Protein AF-A0A6B3I509-F1 (afdb_monomer_lite)

Foldseek 3Di:
DWDQDPNDIRDPDDPVLVVPQDDPDFQDDQDLVSVVSRCVSVVHDDDDSDDPDPRPRPPDTPPPDD

Sequence (66 aa):
PSEFVDDTLRVPFDRALIKGAPDFGVGRHLSPEQELQLYRHYGLDSPPAAESGPDRDFGRLAGQEE

pLDDT: mean 75.24, std 14.67, range [45.47, 92.06]

Secondary structure (DSSP, 8-state):
--EEETTEEE-SS-HHHHHTSPP--TTSPPPHHHHHHHHHHHTPPPPS-----------S-TT---

Structure (mmCIF, N/CA/C/O backbone):
data_AF-A0A6B3I509-F1
#
_entry.id   AF-A0A6B3I509-F1
#
loop_
_atom_site.group_PDB
_atom_site.id
_atom_site.type_symbol
_atom_site.label_atom_id
_atom_site.label_alt_id
_atom_site.label_comp_id
_atom_site.label_asym_id
_atom_site.label_entity_id
_atom_site.label_seq_id
_atom_site.pdbx_PDB_ins_code
_atom_site.Cartn_x
_atom_site.Cartn_y
_atom_site.Cartn_z
_atom_site.occupancy
_atom_site.B_iso_or_equiv
_atom_site.auth_seq_id
_atom_site.auth_comp_id
_atom_site.auth_asym_id
_atom_site.auth_atom_id
_atom_site.pdbx_PDB_model_num
ATOM 1 N N . PRO A 1 1 ? -13.530 0.269 2.443 1.00 69.56 1 PRO A N 1
ATOM 2 C CA . PRO A 1 1 ? -12.689 1.483 2.282 1.00 69.56 1 PRO A CA 1
ATOM 3 C C . PRO A 1 1 ? -11.707 1.560 3.458 1.00 69.56 1 PRO A C 1
ATOM 5 O O . PRO A 1 1 ? -12.031 1.026 4.516 1.00 69.56 1 PRO A O 1
ATOM 8 N N . SER A 1 2 ? -10.519 2.140 3.272 1.00 81.88 2 SER A N 1
ATOM 9 C CA . SER A 1 2 ? -9.590 2.423 4.377 1.00 81.88 2 SER A CA 1
ATOM 10 C C . SER A 1 2 ? -10.073 3.616 5.200 1.00 81.88 2 SER A C 1
ATOM 12 O O . SER A 1 2 ? -10.669 4.536 4.646 1.00 81.88 2 SER A O 1
ATOM 14 N N . GLU A 1 3 ? -9.802 3.609 6.501 1.00 90.50 3 GLU A N 1
ATOM 15 C CA . GLU A 1 3 ? -10.278 4.627 7.443 1.00 90.50 3 GLU A CA 1
ATOM 16 C C . GLU A 1 3 ? -9.135 5.097 8.346 1.00 90.50 3 GLU A C 1
ATOM 18 O O . GLU A 1 3 ? -8.271 4.299 8.704 1.00 90.50 3 GLU A O 1
ATOM 23 N N . PHE A 1 4 ? -9.113 6.380 8.705 1.00 91.75 4 PHE A N 1
ATOM 24 C CA . PHE A 1 4 ? -8.160 6.933 9.666 1.00 91.75 4 PHE A CA 1
ATOM 25 C C . PHE A 1 4 ? -8.870 7.136 11.009 1.00 91.75 4 PHE A C 1
ATOM 27 O O . PHE A 1 4 ? -9.815 7.920 11.087 1.00 91.75 4 PHE A O 1
ATOM 34 N N . VAL A 1 5 ? -8.453 6.404 12.044 1.00 92.06 5 VAL A N 1
ATOM 35 C CA . VAL A 1 5 ? -9.090 6.372 13.372 1.00 92.06 5 VAL A CA 1
ATOM 36 C C . VAL A 1 5 ? -8.005 6.405 14.435 1.00 92.06 5 VAL A C 1
ATOM 38 O O . VAL A 1 5 ? -7.037 5.660 14.311 1.00 92.06 5 VAL A O 1
ATOM 41 N N . ASP A 1 6 ? -8.165 7.240 15.466 1.00 88.44 6 ASP A N 1
ATOM 42 C CA . ASP A 1 6 ? -7.220 7.342 16.593 1.00 88.44 6 ASP A CA 1
ATOM 43 C C . ASP A 1 6 ? -5.753 7.429 16.121 1.00 88.44 6 ASP A C 1
ATOM 45 O O . ASP A 1 6 ? -4.906 6.607 16.476 1.00 88.44 6 ASP A O 1
ATOM 49 N N . ASP A 1 7 ? -5.472 8.389 15.234 1.00 90.94 7 ASP A N 1
ATOM 50 C CA . ASP A 1 7 ? -4.146 8.613 14.631 1.00 90.94 7 ASP A CA 1
ATOM 51 C C . ASP A 1 7 ? -3.577 7.426 13.818 1.00 90.94 7 ASP A C 1
ATOM 53 O O . ASP A 1 7 ? -2.405 7.404 13.445 1.00 90.94 7 ASP A O 1
ATOM 57 N N . THR A 1 8 ? -4.408 6.430 13.495 1.00 88.56 8 THR A N 1
ATOM 58 C CA . THR A 1 8 ? -3.993 5.191 12.827 1.00 88.56 8 THR A CA 1
ATOM 59 C C . THR A 1 8 ? -4.741 4.974 11.513 1.00 88.56 8 THR A C 1
ATOM 61 O O . THR A 1 8 ? -5.968 5.050 11.446 1.00 88.56 8 THR A O 1
ATOM 64 N N . LEU A 1 9 ? -4.009 4.620 10.449 1.00 90.69 9 LEU A N 1
ATOM 65 C CA . LEU A 1 9 ? -4.602 4.198 9.178 1.00 90.69 9 LEU A CA 1
ATOM 66 C C . LEU A 1 9 ? -5.002 2.718 9.232 1.00 90.69 9 LEU A C 1
ATOM 68 O O . LEU A 1 9 ? -4.156 1.823 9.274 1.00 90.69 9 LEU A O 1
ATOM 72 N N . ARG A 1 10 ? -6.305 2.450 9.167 1.00 88.38 10 ARG A N 1
ATOM 73 C CA . ARG A 1 10 ? -6.878 1.109 9.094 1.00 88.38 10 ARG A CA 1
ATOM 74 C C . ARG A 1 10 ? -7.166 0.732 7.648 1.00 88.38 10 ARG A C 1
ATOM 76 O O . ARG A 1 10 ? -8.010 1.321 6.974 1.00 88.38 10 ARG A O 1
ATOM 83 N N . VAL A 1 11 ? -6.476 -0.302 7.184 1.00 88.31 11 VAL A N 1
ATOM 84 C CA . VAL A 1 11 ? -6.589 -0.820 5.820 1.00 88.31 11 VAL A CA 1
ATOM 85 C C . VAL A 1 11 ? -7.386 -2.134 5.837 1.00 88.31 11 VAL A C 1
ATOM 87 O O . VAL A 1 11 ? -7.071 -3.008 6.644 1.00 88.31 11 VAL A O 1
ATOM 90 N N . PRO A 1 12 ? -8.405 -2.316 4.971 1.00 90.50 12 PRO A N 1
ATOM 91 C CA . PRO A 1 12 ? -9.268 -3.501 4.956 1.00 90.50 12 PRO A CA 1
ATOM 92 C C . PRO A 1 12 ? -8.629 -4.679 4.197 1.00 90.50 12 PRO A C 1
ATOM 94 O O . PRO A 1 12 ? -9.293 -5.356 3.418 1.00 90.50 12 PRO A O 1
ATOM 97 N N . PHE A 1 13 ? -7.333 -4.906 4.395 1.00 86.69 13 PHE A N 1
ATOM 98 C CA . PHE A 1 13 ? -6.588 -5.989 3.765 1.00 86.69 13 PHE A CA 1
ATOM 99 C C . PHE A 1 13 ? -5.801 -6.756 4.813 1.00 86.69 13 PHE A C 1
ATOM 101 O O . PHE A 1 13 ? -5.347 -6.197 5.813 1.00 86.69 13 PHE A O 1
ATOM 108 N N . ASP A 1 14 ? -5.633 -8.049 4.567 1.00 89.75 14 ASP A N 1
ATOM 109 C CA . ASP A 1 14 ? -4.871 -8.897 5.464 1.00 89.75 14 ASP A CA 1
ATOM 110 C C . ASP A 1 14 ? -3.385 -8.518 5.441 1.00 89.75 14 ASP A C 1
ATOM 112 O O . ASP A 1 14 ? -2.831 -8.135 4.403 1.00 89.75 14 ASP A O 1
ATOM 116 N N . ARG A 1 15 ? -2.697 -8.667 6.577 1.00 88.19 15 ARG A N 1
ATOM 117 C CA . ARG A 1 15 ? -1.279 -8.288 6.690 1.00 88.19 15 ARG A CA 1
ATOM 118 C C . ARG A 1 15 ? -0.408 -9.089 5.720 1.00 88.19 15 ARG A C 1
ATOM 120 O O . ARG A 1 15 ? 0.606 -8.576 5.249 1.00 88.19 15 ARG A O 1
ATOM 127 N N . ALA A 1 16 ? -0.794 -10.331 5.430 1.00 89.19 16 ALA A N 1
ATOM 128 C CA . ALA A 1 16 ? -0.115 -11.173 4.451 1.00 89.19 16 ALA A CA 1
ATOM 129 C C . ALA A 1 16 ? -0.239 -10.617 3.023 1.00 89.19 16 ALA A C 1
ATOM 131 O O . ALA A 1 16 ? 0.750 -10.614 2.295 1.00 89.19 16 ALA A O 1
ATOM 132 N N . LEU A 1 17 ? -1.410 -10.087 2.647 1.00 87.94 17 LEU A N 1
ATOM 133 C CA . LEU A 1 17 ? -1.627 -9.480 1.332 1.00 87.94 17 LEU A CA 1
ATOM 134 C C . LEU A 1 17 ? -0.787 -8.208 1.174 1.00 87.94 17 LEU A C 1
ATOM 136 O O . LEU A 1 17 ? -0.151 -8.021 0.142 1.00 87.94 17 LEU A O 1
ATOM 140 N N . ILE A 1 18 ? -0.728 -7.386 2.225 1.00 86.31 18 ILE A N 1
ATOM 141 C CA . ILE A 1 18 ? 0.062 -6.148 2.240 1.00 86.31 18 ILE A CA 1
ATOM 142 C C . ILE A 1 18 ? 1.558 -6.450 2.084 1.00 86.31 18 ILE A C 1
ATOM 144 O O . ILE A 1 18 ? 2.242 -5.829 1.280 1.00 86.31 18 ILE A O 1
ATOM 148 N N . LYS A 1 19 ? 2.071 -7.436 2.829 1.00 86.81 19 LYS A N 1
ATOM 149 C CA . LYS A 1 19 ? 3.483 -7.849 2.755 1.00 86.81 19 LYS A CA 1
ATOM 150 C C . LYS A 1 19 ? 3.846 -8.598 1.474 1.00 86.81 19 LYS A C 1
ATOM 152 O O . LYS A 1 19 ? 5.018 -8.642 1.125 1.00 86.81 19 LYS A O 1
ATOM 157 N N . GLY A 1 20 ? 2.871 -9.234 0.831 1.00 86.00 20 GLY A N 1
ATOM 158 C CA . GLY A 1 20 ? 3.049 -9.949 -0.431 1.00 86.00 20 GLY A CA 1
ATOM 159 C C . GLY A 1 20 ? 2.939 -9.054 -1.663 1.00 86.00 20 GLY A C 1
ATOM 160 O O . GLY A 1 20 ? 2.994 -9.570 -2.776 1.00 86.00 20 GLY A O 1
ATOM 161 N N . ALA A 1 21 ? 2.734 -7.747 -1.479 1.00 87.12 21 ALA A N 1
ATOM 162 C CA . ALA A 1 21 ? 2.695 -6.806 -2.582 1.00 87.12 21 ALA A CA 1
ATOM 163 C C . ALA A 1 21 ? 4.062 -6.728 -3.283 1.00 87.12 21 ALA A C 1
ATOM 165 O O . ALA A 1 21 ? 5.099 -6.878 -2.629 1.00 87.12 21 ALA A O 1
ATOM 166 N N . PRO A 1 22 ? 4.078 -6.490 -4.604 1.00 83.00 22 PRO A N 1
ATOM 167 C CA . PRO A 1 22 ? 5.319 -6.260 -5.327 1.00 83.00 22 PRO A CA 1
ATOM 168 C C . PRO A 1 22 ? 6.075 -5.061 -4.737 1.00 83.00 22 PRO A C 1
ATOM 170 O O . PRO A 1 22 ? 5.496 -3.997 -4.511 1.00 83.00 22 PRO A O 1
ATOM 173 N N . ASP A 1 23 ? 7.371 -5.251 -4.484 1.00 80.88 23 ASP A N 1
ATOM 174 C CA . ASP A 1 23 ? 8.256 -4.193 -4.004 1.00 80.88 23 ASP A CA 1
ATOM 175 C C . ASP A 1 23 ? 8.726 -3.345 -5.190 1.00 80.88 23 ASP A C 1
ATOM 177 O O . ASP A 1 23 ? 9.281 -3.859 -6.164 1.00 80.88 23 ASP A O 1
ATOM 181 N N . PHE A 1 24 ? 8.496 -2.038 -5.116 1.00 80.88 24 PHE A N 1
ATOM 182 C CA . PHE A 1 24 ? 8.939 -1.084 -6.135 1.00 80.88 24 PHE A CA 1
ATOM 183 C C . PHE A 1 24 ? 10.029 -0.143 -5.619 1.00 80.88 24 PHE A C 1
ATOM 185 O O . PHE A 1 24 ? 10.420 0.790 -6.315 1.00 80.88 24 PHE A O 1
ATOM 192 N N . GLY A 1 25 ? 10.561 -0.415 -4.426 1.00 71.31 25 GLY A N 1
ATOM 193 C CA . GLY A 1 25 ? 11.468 0.453 -3.701 1.00 71.31 25 GLY A CA 1
ATOM 194 C C . GLY A 1 25 ? 10.761 1.648 -3.068 1.00 71.31 25 GLY A C 1
ATOM 195 O O . GLY A 1 25 ? 10.043 2.404 -3.718 1.00 71.31 25 GLY A O 1
ATOM 196 N N . VAL A 1 26 ? 11.034 1.863 -1.784 1.00 68.50 26 VAL A N 1
ATOM 197 C CA . VAL A 1 26 ? 10.712 3.126 -1.115 1.00 68.50 26 VAL A CA 1
ATOM 198 C C . VAL A 1 26 ? 11.521 4.251 -1.758 1.00 68.50 26 VAL A C 1
ATOM 200 O O . VAL A 1 26 ? 12.641 4.027 -2.223 1.00 68.50 26 VAL A O 1
ATOM 203 N N . GLY A 1 27 ? 10.980 5.463 -1.804 1.00 65.69 27 GLY A N 1
ATOM 204 C CA . GLY A 1 27 ? 11.781 6.602 -2.247 1.00 65.69 27 GLY A CA 1
ATOM 205 C C . GLY A 1 27 ? 11.635 7.003 -3.721 1.00 65.69 27 GLY A C 1
ATOM 206 O O . GLY A 1 27 ? 12.234 7.996 -4.117 1.00 65.69 27 GLY A O 1
ATOM 207 N N . ARG A 1 28 ? 10.907 6.235 -4.545 1.00 71.75 28 ARG A N 1
ATOM 208 C CA . ARG A 1 28 ? 10.819 6.467 -5.995 1.00 71.75 28 ARG A CA 1
ATOM 209 C C . ARG A 1 28 ? 9.384 6.483 -6.500 1.00 71.75 28 ARG A C 1
ATOM 211 O O . ARG A 1 28 ? 8.480 5.945 -5.866 1.00 71.75 28 ARG A O 1
ATOM 218 N N . HIS A 1 29 ? 9.211 7.073 -7.672 1.00 76.94 29 HIS A N 1
ATOM 219 C CA . HIS A 1 29 ? 7.933 7.134 -8.355 1.00 76.94 29 HIS A CA 1
ATOM 220 C C . HIS A 1 29 ? 7.522 5.771 -8.889 1.00 76.94 29 HIS A C 1
ATOM 222 O O . HIS A 1 29 ? 8.311 5.073 -9.532 1.00 76.94 29 HIS A O 1
ATOM 228 N N . LEU A 1 30 ? 6.265 5.417 -8.633 1.00 81.94 30 LEU A N 1
ATOM 229 C CA . LEU A 1 30 ? 5.631 4.292 -9.295 1.00 81.94 30 LEU A CA 1
ATOM 230 C C . LEU A 1 30 ? 5.324 4.704 -10.733 1.00 81.94 30 LEU A C 1
ATOM 232 O O . LEU A 1 30 ? 4.615 5.676 -10.978 1.00 81.94 30 LEU A O 1
ATOM 236 N N . SER A 1 31 ? 5.853 3.954 -11.693 1.00 81.88 31 SER A N 1
ATOM 237 C CA . SER A 1 31 ? 5.434 4.073 -13.087 1.00 81.88 31 SER A CA 1
ATOM 238 C C . SER A 1 31 ? 3.955 3.675 -13.216 1.00 81.88 31 SER A C 1
ATOM 240 O O . SER A 1 31 ? 3.488 2.837 -12.438 1.00 81.88 31 SER A O 1
ATOM 242 N N . PRO A 1 32 ? 3.218 4.170 -14.225 1.00 82.94 32 PRO A N 1
ATOM 243 C CA . PRO A 1 32 ? 1.803 3.826 -14.416 1.00 82.94 32 PRO A CA 1
ATOM 244 C C . PRO A 1 32 ? 1.539 2.310 -14.439 1.00 82.94 32 PRO A C 1
ATOM 246 O O . PRO A 1 32 ? 0.568 1.810 -13.875 1.00 82.94 32 PRO A O 1
ATOM 249 N N . GLU A 1 33 ? 2.454 1.541 -15.031 1.00 82.00 33 GLU A N 1
ATOM 250 C CA . GLU A 1 33 ? 2.374 0.077 -15.069 1.00 82.00 33 GLU A CA 1
ATOM 251 C C . GLU A 1 33 ? 2.580 -0.584 -13.693 1.00 82.00 33 GLU A C 1
ATOM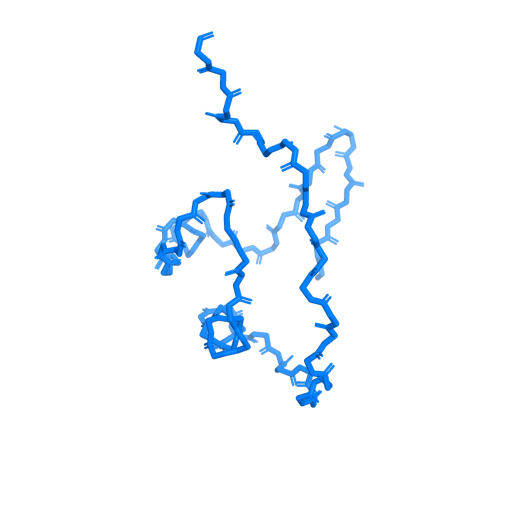 253 O O . GLU A 1 33 ? 2.030 -1.658 -13.430 1.00 82.00 33 GLU A O 1
ATOM 258 N N . GLN A 1 34 ? 3.367 0.039 -12.810 1.00 86.12 34 GLN A N 1
ATOM 259 C CA . GLN A 1 34 ? 3.602 -0.423 -11.438 1.00 86.12 34 GLN A CA 1
ATOM 260 C C . GLN A 1 34 ? 2.384 -0.141 -10.555 1.00 86.12 34 G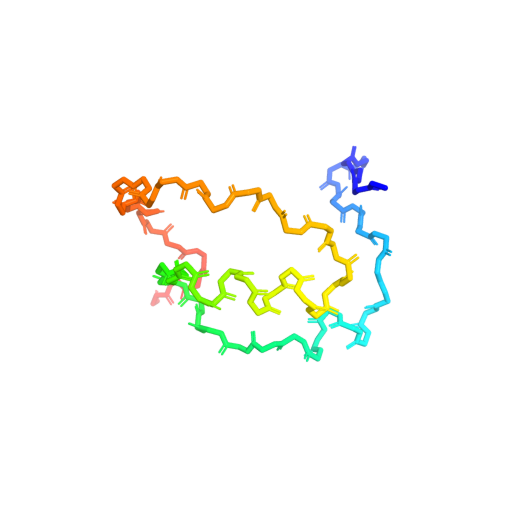LN A C 1
ATOM 262 O O . GLN A 1 34 ? 1.951 -1.020 -9.811 1.00 86.12 34 GLN A O 1
ATOM 267 N N . GLU A 1 35 ? 1.772 1.035 -10.698 1.00 84.81 35 GLU A N 1
ATOM 268 C CA . GLU A 1 35 ? 0.514 1.359 -10.020 1.00 84.81 35 GLU A CA 1
ATOM 269 C C . GLU A 1 35 ? -0.599 0.375 -10.419 1.00 84.81 35 GLU A C 1
ATOM 271 O O . GLU A 1 35 ? -1.272 -0.200 -9.561 1.00 84.81 35 GLU A O 1
ATOM 276 N N . LEU A 1 36 ? -0.722 0.068 -11.715 1.00 86.25 36 LEU A N 1
ATOM 277 C CA . LEU A 1 36 ? -1.688 -0.916 -12.204 1.00 86.25 36 LEU A CA 1
ATOM 278 C C . LEU A 1 36 ? -1.439 -2.326 -11.637 1.00 86.25 36 LEU A C 1
ATOM 280 O O . LEU A 1 36 ? -2.385 -3.077 -11.392 1.00 86.25 36 LEU A O 1
ATOM 284 N N . GLN A 1 37 ? -0.178 -2.711 -11.411 1.00 87.88 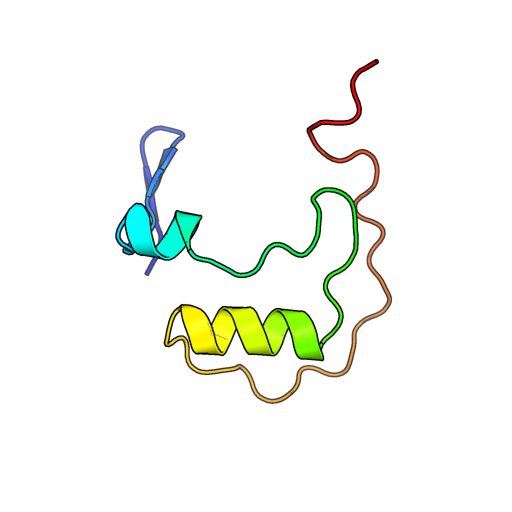37 GLN A N 1
ATOM 285 C CA . GLN A 1 37 ? 0.139 -3.965 -10.720 1.00 87.88 37 GLN A CA 1
ATOM 286 C C . GLN A 1 37 ? -0.342 -3.970 -9.267 1.00 87.88 37 GLN A C 1
ATOM 288 O O . GLN A 1 37 ? -0.872 -4.991 -8.830 1.00 87.88 37 GLN A O 1
ATOM 293 N N . LEU A 1 38 ? -0.221 -2.855 -8.541 1.00 88.44 38 LEU A N 1
ATOM 294 C CA . LEU A 1 38 ? -0.760 -2.743 -7.182 1.00 88.44 38 LEU A CA 1
ATOM 295 C C . LEU A 1 38 ? -2.283 -2.848 -7.182 1.00 88.44 38 LEU A C 1
ATOM 297 O O . LEU A 1 38 ? -2.828 -3.630 -6.405 1.00 88.44 38 LEU A O 1
ATOM 301 N N . TYR A 1 39 ? -2.974 -2.139 -8.079 1.00 87.25 39 TYR A N 1
ATOM 302 C CA . TYR A 1 39 ? -4.434 -2.240 -8.180 1.00 87.25 39 TYR A CA 1
ATOM 303 C C . TYR A 1 39 ? -4.893 -3.679 -8.428 1.00 87.25 39 TYR A C 1
ATOM 305 O O . TYR A 1 39 ? -5.773 -4.173 -7.720 1.00 87.25 39 TYR A O 1
ATOM 313 N N . ARG A 1 40 ? -4.233 -4.391 -9.354 1.00 87.75 40 ARG A N 1
ATOM 314 C CA . ARG A 1 40 ? -4.496 -5.817 -9.605 1.00 87.75 40 ARG A CA 1
ATOM 315 C C . ARG A 1 40 ? -4.249 -6.688 -8.374 1.00 87.75 40 ARG A C 1
ATOM 317 O O . ARG A 1 40 ? -5.057 -7.569 -8.098 1.00 87.75 40 ARG A O 1
ATOM 324 N N . HIS A 1 41 ? -3.166 -6.444 -7.634 1.00 88.31 41 HIS A N 1
ATOM 325 C CA . HIS A 1 41 ? -2.820 -7.206 -6.428 1.00 88.31 41 HIS A CA 1
ATOM 326 C C . HIS A 1 41 ? -3.851 -7.039 -5.306 1.00 88.31 41 HIS A C 1
ATOM 328 O O . HIS A 1 41 ? -4.193 -8.004 -4.628 1.00 88.31 41 HIS A O 1
ATOM 334 N N . TYR A 1 42 ? -4.389 -5.831 -5.134 1.00 88.44 42 TYR A N 1
ATOM 335 C CA . TYR A 1 42 ? -5.392 -5.536 -4.106 1.00 88.44 42 TYR A CA 1
ATOM 336 C C . TYR A 1 42 ? -6.843 -5.746 -4.566 1.00 88.44 42 TYR A C 1
ATOM 338 O O . TYR A 1 42 ? -7.766 -5.514 -3.785 1.00 88.44 42 TYR A O 1
ATOM 346 N N . GLY A 1 43 ? -7.065 -6.182 -5.811 1.00 86.19 43 GLY A N 1
ATOM 347 C CA . GLY A 1 43 ? -8.408 -6.355 -6.375 1.00 86.19 43 GLY A CA 1
ATOM 348 C C . GLY A 1 43 ? -9.210 -5.051 -6.431 1.00 86.19 43 GLY A C 1
ATOM 349 O O . GLY A 1 43 ? -10.436 -5.075 -6.357 1.00 86.19 43 GLY A O 1
ATOM 350 N N . LEU A 1 44 ? -8.515 -3.916 -6.499 1.00 83.62 44 LEU A N 1
ATOM 351 C CA . LEU A 1 44 ? -9.120 -2.599 -6.624 1.00 83.62 44 LEU A CA 1
ATOM 352 C C . LEU A 1 44 ? -9.440 -2.347 -8.099 1.00 83.62 44 LEU A C 1
ATOM 354 O O . LEU A 1 44 ? -8.624 -2.646 -8.974 1.00 83.62 44 LEU A O 1
ATOM 358 N N . ASP A 1 45 ? -10.620 -1.790 -8.370 1.00 74.88 45 ASP A N 1
ATOM 359 C CA . ASP A 1 45 ? -10.993 -1.379 -9.722 1.00 74.88 45 ASP A CA 1
ATOM 360 C C . ASP A 1 45 ? -10.013 -0.288 -10.175 1.00 74.88 45 ASP A C 1
ATOM 362 O O . ASP A 1 45 ? -9.880 0.748 -9.516 1.00 74.88 45 ASP A O 1
ATOM 366 N N . SER A 1 46 ? -9.250 -0.559 -11.239 1.00 63.66 46 SER A N 1
ATOM 367 C CA . SER A 1 46 ? -8.284 0.410 -11.753 1.00 63.66 46 SER A CA 1
ATOM 368 C C . SER A 1 46 ? -9.056 1.647 -12.205 1.00 63.66 46 SER A C 1
ATOM 370 O O . SER A 1 46 ? -9.940 1.507 -13.056 1.00 63.66 46 SER A O 1
ATOM 372 N N . PRO A 1 47 ? -8.716 2.859 -11.730 1.00 63.12 47 PRO A N 1
ATOM 373 C CA . PRO A 1 47 ? -9.239 4.057 -12.361 1.00 63.12 47 PRO A CA 1
ATOM 374 C C . PRO A 1 47 ? -8.892 4.013 -13.862 1.00 63.12 47 PRO A C 1
ATOM 376 O O . PRO A 1 47 ? -7.842 3.461 -14.230 1.00 63.12 47 PRO A O 1
ATOM 379 N N . PRO A 1 48 ? -9.764 4.536 -14.749 1.00 57.78 48 PRO A N 1
ATOM 380 C CA . PRO A 1 48 ? -9.428 4.671 -16.163 1.00 57.78 48 PRO A CA 1
ATOM 381 C C . PRO A 1 48 ? -8.108 5.426 -16.240 1.00 57.78 48 PRO A C 1
ATOM 383 O O . PRO A 1 48 ? -7.983 6.420 -15.529 1.00 57.78 48 PRO A O 1
ATOM 386 N N . ALA A 1 49 ? -7.149 4.911 -17.025 1.00 57.53 49 ALA A N 1
ATOM 387 C CA . ALA A 1 49 ? -5.763 5.378 -17.089 1.00 57.53 49 ALA A CA 1
ATOM 388 C C . ALA A 1 49 ? -5.698 6.903 -16.951 1.00 57.53 49 ALA A C 1
ATOM 390 O O . ALA A 1 49 ? -5.943 7.630 -17.914 1.00 57.53 49 ALA A O 1
ATOM 391 N N . ALA A 1 50 ? -5.467 7.374 -15.723 1.00 52.72 50 ALA A N 1
ATOM 392 C CA . ALA A 1 50 ? -5.384 8.791 -15.460 1.00 52.72 50 ALA A CA 1
ATOM 393 C C . ALA A 1 50 ? -4.117 9.237 -16.175 1.00 52.72 50 ALA A C 1
ATOM 395 O O . ALA A 1 50 ? -3.048 8.664 -15.961 1.00 52.72 50 ALA A O 1
ATOM 396 N N . GLU A 1 51 ? -4.287 10.172 -17.102 1.00 52.41 51 GLU A N 1
ATOM 397 C CA . GLU A 1 51 ? -3.229 10.740 -17.924 1.00 52.41 51 GLU A CA 1
ATOM 398 C C . GLU A 1 51 ? -2.032 11.018 -17.022 1.00 52.41 51 GLU A C 1
ATOM 400 O O . GLU A 1 51 ? -2.186 11.746 -16.042 1.00 52.41 51 GLU A O 1
ATOM 405 N N . SER A 1 52 ? -0.901 10.356 -17.297 1.00 54.47 52 SER A N 1
ATOM 406 C CA . SER A 1 52 ? 0.320 10.395 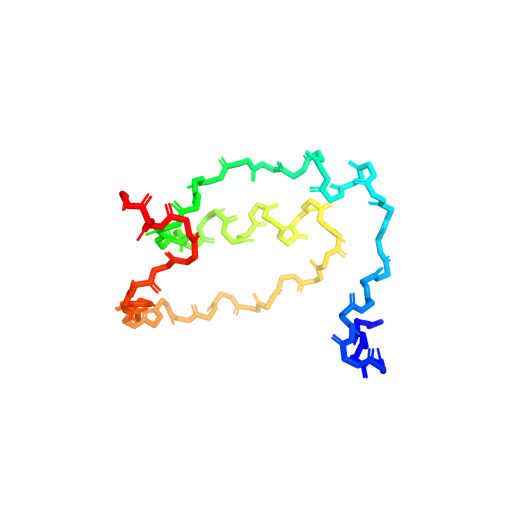-16.494 1.00 54.47 52 SER A CA 1
ATOM 407 C C . SER A 1 52 ? 0.616 11.833 -16.076 1.00 54.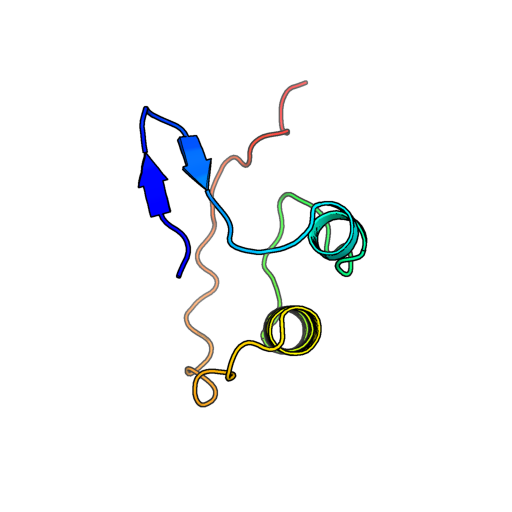47 52 SER A C 1
ATOM 409 O O . SER A 1 52 ? 1.149 12.623 -16.856 1.00 54.47 52 SER A O 1
ATOM 411 N N . GLY A 1 53 ? 0.197 12.196 -14.863 1.00 57.25 53 GLY A N 1
ATOM 412 C CA . GLY A 1 53 ? 0.443 13.518 -14.317 1.00 57.25 53 GLY A CA 1
ATOM 413 C C . GLY A 1 53 ? 1.951 13.714 -14.187 1.00 57.25 53 GLY A C 1
ATOM 414 O O . GLY A 1 53 ? 2.675 12.725 -14.044 1.00 57.25 53 GLY A O 1
ATOM 415 N N . PRO A 1 54 ? 2.450 14.960 -14.254 1.00 55.84 54 PRO A N 1
ATOM 416 C CA . PRO A 1 54 ? 3.874 15.213 -14.100 1.00 55.84 54 PRO A CA 1
ATOM 417 C C . PRO A 1 54 ? 4.377 14.565 -12.810 1.00 55.84 54 PRO A C 1
ATOM 419 O O . PRO A 1 54 ? 3.716 14.655 -11.771 1.00 55.84 54 PRO A O 1
ATOM 422 N N . ASP A 1 55 ? 5.531 13.911 -12.923 1.00 57.16 55 ASP A N 1
ATOM 423 C CA . ASP A 1 55 ? 6.262 13.248 -11.848 1.00 57.16 55 ASP A CA 1
ATOM 424 C C . ASP A 1 55 ? 6.355 14.192 -10.637 1.00 57.16 55 ASP A C 1
ATOM 426 O O . ASP A 1 55 ? 7.105 15.170 -10.626 1.00 57.16 55 ASP A O 1
ATOM 430 N N . ARG A 1 56 ? 5.469 13.995 -9.655 1.00 59.31 56 ARG A N 1
ATOM 431 C CA . ARG A 1 56 ? 5.354 14.862 -8.478 1.00 59.31 56 ARG A CA 1
ATOM 432 C C . ARG A 1 56 ? 6.432 14.495 -7.471 1.00 59.31 56 ARG A C 1
ATOM 434 O O . ARG A 1 56 ? 6.200 13.605 -6.663 1.00 59.31 56 ARG A O 1
ATOM 441 N N . ASP A 1 57 ? 7.606 15.109 -7.581 1.00 56.16 57 ASP A N 1
ATOM 442 C CA . ASP A 1 57 ? 8.738 14.840 -6.688 1.00 56.16 57 ASP A CA 1
ATOM 443 C C . ASP A 1 57 ? 8.265 14.863 -5.224 1.00 56.16 57 ASP A C 1
ATOM 445 O O . ASP A 1 57 ? 7.821 15.893 -4.708 1.00 56.16 57 ASP A O 1
ATOM 449 N N . PHE A 1 58 ? 8.270 13.694 -4.575 1.00 58.25 58 PHE A N 1
ATOM 450 C CA . PHE A 1 58 ? 7.761 13.540 -3.209 1.00 58.25 58 PHE A CA 1
ATOM 451 C C . PHE A 1 58 ? 8.756 14.054 -2.150 1.00 58.25 58 PHE A C 1
ATOM 453 O O . PHE A 1 58 ? 8.564 13.815 -0.955 1.00 58.25 58 PHE A O 1
ATOM 460 N N . GLY A 1 59 ? 9.798 14.789 -2.555 1.00 63.56 59 GLY A N 1
ATOM 461 C CA . GLY A 1 59 ? 10.803 15.342 -1.660 1.00 63.56 59 GLY A CA 1
ATOM 462 C C . GLY A 1 59 ? 11.514 14.265 -0.837 1.00 63.56 59 GLY A C 1
ATOM 463 O O . GLY A 1 59 ? 11.769 13.150 -1.295 1.00 63.56 59 GLY A O 1
ATOM 464 N N . ARG A 1 60 ? 11.866 14.597 0.412 1.00 54.62 60 ARG A N 1
ATOM 465 C CA . ARG A 1 60 ? 12.536 13.661 1.325 1.00 54.62 60 ARG A CA 1
ATOM 466 C C . ARG A 1 60 ? 11.548 12.606 1.817 1.00 54.62 60 ARG A C 1
ATOM 468 O O . ARG A 1 60 ? 10.620 12.904 2.565 1.00 54.62 60 ARG A O 1
ATOM 475 N N . LEU A 1 61 ? 11.807 11.362 1.435 1.00 55.88 61 LEU A N 1
ATOM 476 C CA . LEU A 1 61 ? 10.978 10.213 1.773 1.00 55.88 61 LEU A CA 1
ATOM 477 C C . LEU A 1 61 ? 11.449 9.562 3.080 1.00 55.88 61 LEU A C 1
ATOM 479 O O . LEU A 1 61 ? 12.643 9.539 3.390 1.00 55.88 61 LEU A O 1
ATOM 483 N N . ALA A 1 62 ? 10.491 9.054 3.859 1.00 45.53 62 ALA A N 1
ATOM 484 C CA . ALA A 1 62 ? 10.753 8.387 5.131 1.00 45.53 62 ALA A CA 1
ATOM 485 C C . ALA A 1 62 ? 11.682 7.178 4.911 1.00 45.53 62 ALA A C 1
ATOM 487 O O . ALA A 1 62 ? 11.368 6.293 4.115 1.00 45.53 62 ALA A O 1
ATOM 488 N N . GLY A 1 63 ? 12.835 7.173 5.586 1.00 53.47 63 GLY A N 1
ATOM 489 C CA . GLY A 1 63 ? 13.915 6.198 5.389 1.00 53.47 63 GLY A CA 1
ATOM 490 C C . GLY A 1 63 ? 15.200 6.773 4.780 1.00 53.47 63 GLY A C 1
ATOM 491 O O . GLY A 1 63 ? 16.201 6.067 4.731 1.00 53.47 63 GLY A O 1
ATOM 492 N N . GLN A 1 64 ? 15.211 8.043 4.354 1.00 56.00 64 GLN A N 1
ATOM 493 C CA . GLN A 1 64 ? 16.444 8.797 4.084 1.00 56.00 64 GLN A CA 1
ATOM 494 C C . GLN A 1 64 ? 16.945 9.476 5.373 1.00 56.00 64 GLN A C 1
ATOM 496 O O . GLN A 1 64 ? 16.964 10.703 5.480 1.00 56.00 64 GLN A O 1
ATOM 501 N N . GLU A 1 65 ? 17.288 8.673 6.374 1.00 48.31 65 GLU A N 1
ATOM 502 C CA . GLU A 1 65 ? 18.092 9.096 7.523 1.00 48.31 65 GLU A CA 1
ATOM 503 C C . GLU A 1 65 ? 19.433 8.361 7.401 1.00 48.31 65 GLU A C 1
ATOM 505 O O . GLU A 1 65 ? 19.460 7.129 7.422 1.00 48.31 65 GLU A O 1
ATOM 510 N N . GLU A 1 66 ? 20.513 9.119 7.186 1.00 45.47 66 GLU A N 1
ATOM 511 C CA . GLU A 1 66 ? 21.864 8.692 7.576 1.00 45.47 66 GLU A CA 1
ATOM 512 C C . GLU A 1 66 ? 22.061 8.969 9.069 1.00 45.47 66 GLU A C 1
ATOM 514 O O . GLU A 1 66 ? 21.650 10.071 9.510 1.00 45.47 66 GLU A O 1
#

Radiu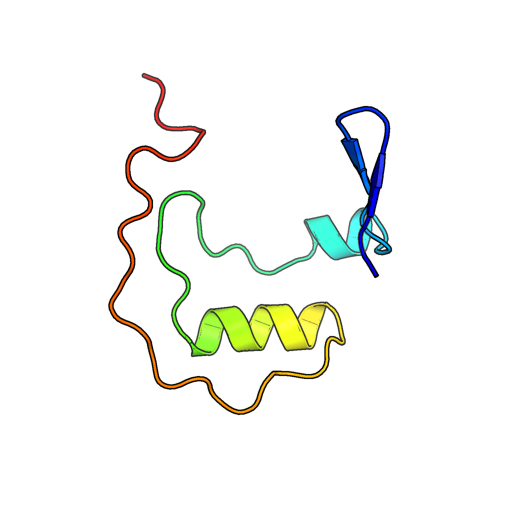s of gyration: 14.01 Å; chains: 1; bounding box: 35×26×34 Å